Protein AF-A0A976JHG6-F1 (afdb_monomer_lite)

Radius of gyration: 16.7 Å; chains: 1; bounding box: 40×34×44 Å

Structure (mmCIF, N/CA/C/O backbone):
data_AF-A0A976JHG6-F1
#
_entry.id   AF-A0A976JHG6-F1
#
loop_
_atom_site.group_PDB
_atom_site.id
_atom_site.type_symbol
_atom_site.label_atom_id
_atom_site.label_alt_id
_atom_site.label_comp_id
_atom_site.label_asym_id
_atom_site.label_entity_id
_atom_site.label_seq_id
_atom_site.pdbx_PDB_ins_code
_atom_site.Cartn_x
_atom_site.Cartn_y
_atom_site.Cartn_z
_atom_site.occ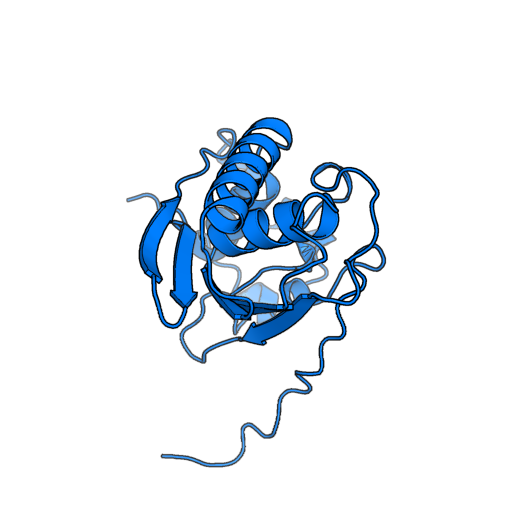upancy
_atom_site.B_iso_or_equiv
_atom_site.auth_seq_id
_atom_site.auth_comp_id
_atom_site.auth_asym_id
_atom_site.auth_atom_id
_atom_site.pdbx_PDB_model_num
ATOM 1 N N . MET A 1 1 ? 1.848 15.996 -18.587 1.00 31.56 1 MET A N 1
ATOM 2 C CA . MET A 1 1 ? 1.030 15.808 -17.367 1.00 31.56 1 MET A CA 1
ATOM 3 C C . MET A 1 1 ? 1.577 14.622 -16.585 1.00 31.56 1 MET A C 1
ATOM 5 O O . MET A 1 1 ? 1.750 13.561 -17.170 1.00 31.56 1 MET A O 1
ATOM 9 N N . SER A 1 2 ? 1.946 14.815 -15.315 1.00 34.66 2 SER A N 1
ATOM 10 C CA . SER A 1 2 ? 2.485 13.740 -14.473 1.00 34.66 2 SER A CA 1
ATOM 11 C C . SER A 1 2 ? 1.346 12.857 -13.963 1.00 34.66 2 SER A C 1
ATOM 13 O O . SER A 1 2 ? 0.493 13.331 -13.212 1.00 34.66 2 SER A O 1
ATOM 15 N N . ALA A 1 3 ? 1.312 11.592 -14.382 1.00 42.31 3 ALA A N 1
ATOM 16 C CA . ALA A 1 3 ? 0.437 10.589 -13.789 1.00 42.31 3 ALA A CA 1
ATOM 17 C C . ALA A 1 3 ? 1.032 10.182 -12.433 1.00 42.31 3 ALA A C 1
ATOM 19 O O . ALA A 1 3 ? 1.855 9.278 -12.348 1.00 42.31 3 ALA A O 1
ATOM 20 N N . PHE A 1 4 ? 0.678 10.914 -11.377 1.00 56.28 4 PHE A N 1
ATOM 21 C CA . PHE A 1 4 ? 0.901 10.468 -10.005 1.00 56.28 4 PHE A CA 1
ATOM 22 C C . PHE A 1 4 ? -0.323 9.670 -9.562 1.00 56.28 4 PHE A C 1
ATOM 24 O O . PHE A 1 4 ? -1.442 10.189 -9.613 1.00 56.28 4 PHE A O 1
ATOM 31 N N . VAL A 1 5 ? -0.118 8.436 -9.100 1.00 63.75 5 VAL A N 1
ATOM 32 C CA . VAL A 1 5 ? -1.184 7.641 -8.482 1.00 63.75 5 VAL A CA 1
ATOM 33 C C . VAL A 1 5 ? -1.533 8.286 -7.140 1.00 63.75 5 VAL A C 1
ATOM 35 O O . VAL A 1 5 ? -0.838 8.100 -6.142 1.00 63.75 5 VAL A O 1
ATOM 38 N N . LYS A 1 6 ? -2.590 9.105 -7.123 1.00 76.38 6 LYS A N 1
ATOM 39 C CA . LYS A 1 6 ? -3.145 9.667 -5.885 1.00 76.38 6 LYS A CA 1
ATOM 40 C C . LYS A 1 6 ? -3.693 8.533 -5.019 1.00 76.38 6 LYS A C 1
ATOM 42 O O . LYS A 1 6 ? -4.196 7.540 -5.536 1.00 76.38 6 LYS A O 1
ATOM 47 N N . GLY A 1 7 ? -3.595 8.684 -3.703 1.00 83.12 7 GLY A N 1
ATOM 48 C CA . GLY A 1 7 ? -4.184 7.753 -2.752 1.00 83.12 7 GLY A CA 1
ATOM 49 C C . GLY A 1 7 ? -5.562 8.213 -2.293 1.00 83.12 7 GLY A C 1
ATOM 50 O O . GLY A 1 7 ? -5.797 9.409 -2.114 1.00 83.12 7 GLY A O 1
ATOM 51 N N . THR A 1 8 ? -6.461 7.272 -2.032 1.00 90.31 8 THR A N 1
ATOM 52 C CA 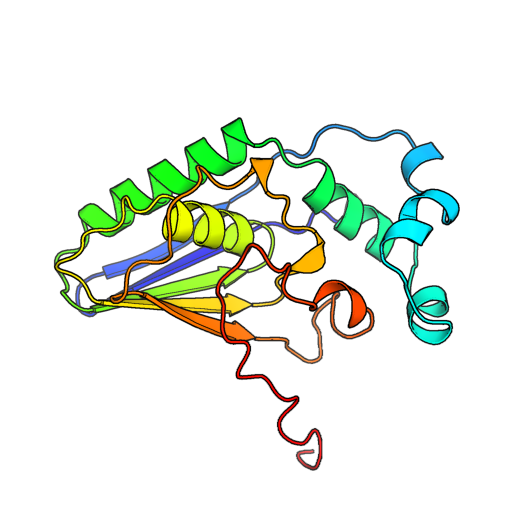. THR A 1 8 ? -7.700 7.554 -1.292 1.00 90.31 8 THR A CA 1
ATOM 53 C C . THR A 1 8 ? -7.867 6.563 -0.152 1.00 90.31 8 THR A C 1
ATOM 55 O O . THR A 1 8 ? -7.363 5.442 -0.228 1.00 90.31 8 THR A O 1
ATOM 58 N N . ILE A 1 9 ? -8.521 7.005 0.923 1.00 92.56 9 ILE A N 1
ATOM 59 C CA . ILE A 1 9 ? -8.922 6.168 2.055 1.00 92.56 9 ILE A CA 1
ATOM 60 C C . ILE A 1 9 ? -10.323 6.597 2.479 1.00 92.56 9 ILE A C 1
ATOM 62 O O . ILE A 1 9 ? -10.568 7.776 2.734 1.00 92.56 9 ILE A O 1
ATO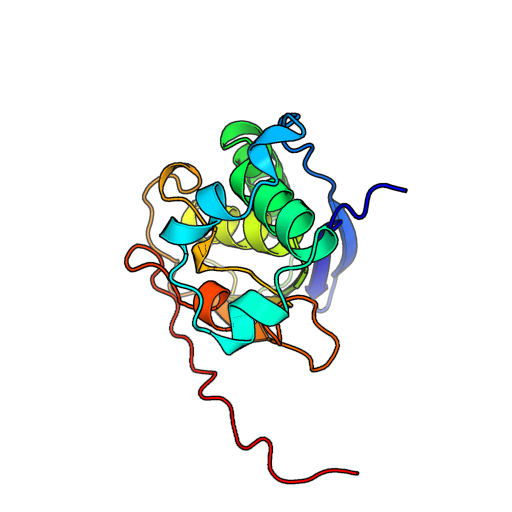M 66 N N . GLU A 1 10 ? -11.232 5.644 2.568 1.00 93.75 10 GLU A N 1
ATOM 67 C CA . GLU A 1 10 ? -12.625 5.828 2.944 1.00 93.75 10 GLU A CA 1
ATOM 68 C C . GLU A 1 10 ? -12.917 5.011 4.201 1.00 93.75 10 GLU A C 1
ATOM 70 O O . GLU A 1 10 ? -12.634 3.817 4.240 1.00 93.75 10 GLU A O 1
ATOM 75 N N . PHE A 1 11 ? -13.453 5.661 5.231 1.00 91.19 11 PHE A N 1
ATOM 76 C CA . PHE A 1 11 ? -13.928 5.025 6.454 1.00 91.19 11 PHE A CA 1
ATOM 77 C C . PHE A 1 11 ? -15.435 4.838 6.376 1.00 91.19 11 PHE A C 1
ATOM 79 O O . PHE A 1 11 ? -16.158 5.791 6.080 1.00 91.19 11 PHE A O 1
ATOM 86 N N . ILE A 1 12 ? -15.893 3.634 6.699 1.00 90.06 12 ILE A N 1
ATOM 87 C CA . ILE A 1 12 ? -17.299 3.248 6.689 1.00 90.06 12 ILE A CA 1
ATOM 88 C C . ILE A 1 12 ? -17.602 2.526 8.011 1.00 90.06 12 ILE A C 1
ATOM 90 O O . ILE A 1 12 ? -16.984 1.520 8.362 1.00 90.06 12 ILE A O 1
ATOM 94 N N . SER A 1 13 ? -18.552 3.053 8.772 1.00 85.12 13 SER A N 1
ATOM 95 C CA . SER A 1 13 ? -19.148 2.428 9.953 1.00 85.12 13 SER A CA 1
ATOM 96 C C . SER A 1 13 ? -20.615 2.838 10.075 1.00 85.12 13 SER A C 1
ATOM 98 O O . SER A 1 13 ? -21.093 3.709 9.351 1.00 85.12 13 SER A O 1
ATOM 100 N N . SER A 1 14 ? -21.345 2.227 11.011 1.00 80.06 14 SER A N 1
ATOM 101 C CA . SER A 1 14 ? -22.762 2.541 11.249 1.00 80.06 14 SER A CA 1
ATOM 102 C C . SER A 1 14 ? -23.018 4.010 11.609 1.00 80.06 14 SER A C 1
ATOM 104 O O . SER A 1 14 ? -24.109 4.516 11.387 1.00 80.06 14 SER A O 1
ATOM 106 N N . ASP A 1 15 ? -22.025 4.673 12.201 1.00 82.50 15 ASP A N 1
ATOM 107 C CA . ASP A 1 15 ? -22.082 6.036 12.734 1.00 82.50 15 ASP A CA 1
ATOM 108 C C . ASP A 1 15 ? -21.161 7.024 11.998 1.00 82.50 15 ASP A C 1
ATOM 110 O O . ASP A 1 15 ? -21.139 8.210 12.328 1.00 82.50 15 ASP A O 1
ATOM 114 N N . HIS A 1 16 ? -20.371 6.560 11.027 1.00 81.19 16 HIS A N 1
ATOM 115 C CA . HIS A 1 16 ? -19.362 7.380 10.372 1.00 81.19 16 HIS A CA 1
ATOM 116 C C . HIS A 1 16 ? -19.141 6.953 8.923 1.00 81.19 16 HIS A C 1
ATOM 118 O O . HIS A 1 16 ? -18.780 5.815 8.641 1.00 81.19 16 HIS A O 1
ATOM 124 N N . HIS A 1 17 ? -19.264 7.903 8.001 1.00 91.12 17 HIS A N 1
ATOM 125 C CA . HIS A 1 17 ? -18.840 7.730 6.616 1.00 91.12 17 HIS A CA 1
ATOM 126 C C . HIS A 1 17 ? -18.008 8.940 6.213 1.00 91.12 17 HIS A C 1
ATOM 128 O O . HIS A 1 17 ? -18.478 10.076 6.265 1.00 91.12 17 HIS A O 1
ATOM 134 N N . SER A 1 18 ? -16.743 8.719 5.871 1.00 88.31 18 SER A N 1
ATOM 135 C CA . SER A 1 18 ? -15.856 9.795 5.439 1.00 88.31 18 SER A CA 1
ATOM 136 C C . SER A 1 18 ? -14.854 9.313 4.404 1.00 88.31 18 SER A C 1
ATOM 138 O O . SER A 1 18 ? -14.356 8.192 4.465 1.00 88.31 18 SER A O 1
ATOM 140 N N . LYS A 1 19 ? -14.530 10.188 3.452 1.00 90.25 19 LYS A N 1
ATOM 141 C CA . LYS A 1 19 ? -13.550 9.921 2.402 1.00 90.25 19 LYS A CA 1
ATOM 142 C C . LYS A 1 19 ? -12.442 10.958 2.452 1.00 90.25 19 LYS A C 1
ATOM 144 O O . LYS A 1 19 ? -12.695 12.159 2.505 1.00 90.25 19 LYS A O 1
ATOM 149 N N . TYR A 1 20 ? -11.208 10.480 2.410 1.00 86.44 20 TYR A N 1
ATOM 150 C CA . TYR A 1 20 ? -10.005 11.289 2.485 1.00 86.44 20 TYR A CA 1
ATOM 151 C C . TYR A 1 20 ? -9.117 11.012 1.277 1.00 86.44 20 TYR A C 1
ATOM 153 O O . TYR A 1 20 ? -8.834 9.862 0.937 1.00 86.44 20 TYR A O 1
ATOM 161 N N . SER A 1 21 ? -8.637 12.083 0.657 1.00 85.56 21 SER A N 1
ATOM 162 C CA . SER A 1 21 ? -7.622 12.013 -0.390 1.00 85.56 21 SER A CA 1
ATOM 163 C C . SER A 1 21 ? -6.251 12.223 0.233 1.00 85.56 21 SER A C 1
ATOM 165 O O . SER A 1 21 ? -6.040 13.198 0.954 1.00 85.56 21 SER A O 1
ATOM 167 N N . TYR A 1 22 ? -5.320 11.325 -0.067 1.00 79.00 22 TYR A N 1
ATOM 168 C CA . TYR A 1 22 ? -3.934 11.418 0.366 1.00 79.00 22 TYR A CA 1
ATOM 169 C C . TYR A 1 22 ? -3.039 11.596 -0.847 1.00 79.00 22 TYR A C 1
ATOM 171 O O . TYR A 1 22 ? -3.201 10.950 -1.885 1.00 79.00 22 TYR A O 1
ATOM 179 N N . LYS A 1 23 ? -2.069 12.488 -0.699 1.00 76.88 23 LYS A N 1
ATOM 180 C CA . LYS A 1 23 ? -1.013 12.685 -1.674 1.00 76.88 23 LYS A CA 1
ATOM 181 C C . LYS A 1 23 ? 0.297 12.684 -0.910 1.00 76.88 23 LYS A C 1
ATOM 183 O O . LYS A 1 23 ? 0.645 13.688 -0.298 1.00 76.88 23 LYS A O 1
ATOM 188 N N . LEU A 1 24 ? 0.978 11.547 -0.932 1.00 80.06 24 LEU A N 1
ATOM 189 C CA . LEU A 1 24 ? 2.374 11.494 -0.531 1.00 80.06 24 LEU A CA 1
ATOM 190 C C . LEU A 1 24 ? 3.185 12.117 -1.658 1.00 80.06 24 LEU A C 1
ATOM 192 O O . LEU A 1 24 ? 2.869 11.908 -2.836 1.00 80.06 24 LEU A O 1
ATOM 196 N N . THR A 1 25 ? 4.201 12.891 -1.302 1.00 78.38 25 THR A N 1
ATOM 197 C CA . THR A 1 25 ? 5.108 13.488 -2.284 1.00 78.38 25 THR A CA 1
ATOM 198 C C . THR A 1 25 ? 6.307 12.559 -2.416 1.00 78.38 25 THR A C 1
ATOM 200 O O . THR A 1 25 ? 7.123 12.513 -1.497 1.00 78.38 25 THR A O 1
ATOM 203 N N . PRO A 1 26 ? 6.418 11.769 -3.501 1.00 79.44 26 PRO A N 1
ATOM 204 C CA . PRO A 1 26 ? 7.600 10.943 -3.704 1.00 79.44 26 PRO A CA 1
ATOM 205 C C . PRO A 1 26 ? 8.813 11.854 -3.897 1.00 79.44 26 PRO A C 1
ATOM 207 O O . PRO A 1 26 ? 8.666 12.945 -4.457 1.00 79.44 26 PRO A O 1
ATOM 210 N N . ARG A 1 27 ? 10.007 11.398 -3.503 1.00 80.62 27 ARG A N 1
ATOM 211 C CA . ARG A 1 27 ? 11.244 12.090 -3.884 1.00 80.62 27 ARG A CA 1
ATOM 212 C C . ARG A 1 27 ? 11.304 12.238 -5.401 1.00 80.62 27 ARG A C 1
ATOM 214 O O . ARG A 1 27 ? 10.933 11.316 -6.143 1.00 80.62 27 ARG A O 1
ATOM 221 N N . GLU A 1 28 ? 11.779 13.400 -5.841 1.00 79.81 28 GLU A N 1
ATOM 222 C CA . GLU A 1 28 ? 12.073 13.624 -7.250 1.00 79.81 28 GLU A CA 1
ATOM 223 C C . GLU A 1 28 ? 13.042 12.552 -7.754 1.00 79.81 28 GLU A C 1
ATOM 225 O O . GLU A 1 28 ? 13.882 12.040 -7.013 1.00 79.81 28 GLU A O 1
ATOM 230 N N . HIS A 1 29 ? 12.850 12.162 -9.007 1.00 77.94 29 HIS A N 1
ATOM 231 C CA . HIS A 1 29 ? 13.686 11.191 -9.692 1.00 77.94 29 HIS A CA 1
ATOM 232 C C . HIS A 1 29 ? 14.178 11.811 -10.986 1.00 77.94 29 HIS A C 1
ATOM 234 O O . HIS A 1 29 ? 13.466 12.588 -11.632 1.00 77.94 29 HIS A O 1
ATOM 240 N N . GLU A 1 30 ? 15.386 11.444 -11.375 1.00 85.38 30 GLU A N 1
ATOM 241 C CA . GLU A 1 30 ? 15.956 11.889 -12.629 1.00 85.38 30 GLU A CA 1
ATOM 242 C C . GLU A 1 30 ? 15.339 11.107 -13.791 1.00 85.38 30 GLU A C 1
ATOM 244 O O . GLU A 1 30 ? 14.808 10.002 -13.647 1.00 85.38 30 GLU A O 1
ATOM 249 N N . MET A 1 31 ? 15.434 11.651 -15.004 1.00 80.75 31 MET A N 1
ATOM 250 C CA . MET A 1 31 ? 14.971 10.935 -16.195 1.00 80.75 31 MET A CA 1
ATOM 251 C C . MET A 1 31 ? 15.683 9.579 -16.353 1.00 80.75 31 MET A C 1
ATOM 253 O O . MET A 1 31 ? 15.055 8.606 -16.783 1.00 80.75 31 MET A O 1
ATOM 257 N N . ALA A 1 32 ? 16.956 9.499 -15.951 1.00 87.44 32 ALA A N 1
ATOM 258 C CA . ALA A 1 32 ? 17.748 8.274 -15.950 1.00 87.44 32 ALA A CA 1
ATOM 259 C C . ALA A 1 32 ? 17.131 7.162 -15.082 1.00 87.44 32 ALA A C 1
ATOM 261 O O . ALA A 1 32 ? 17.218 5.987 -15.445 1.00 87.44 32 ALA A O 1
ATOM 262 N N . ASP A 1 33 ? 16.411 7.505 -14.009 1.00 86.19 33 ASP A N 1
ATOM 263 C CA . ASP A 1 33 ? 15.743 6.525 -13.145 1.00 86.19 33 ASP A CA 1
ATOM 264 C C . ASP A 1 33 ? 14.636 5.770 -13.882 1.00 86.19 33 ASP A C 1
ATOM 266 O O . ASP A 1 33 ? 14.347 4.611 -13.578 1.00 86.19 33 ASP A O 1
ATOM 270 N N . THR A 1 34 ? 14.064 6.381 -14.922 1.00 86.88 34 THR A N 1
ATOM 271 C CA . THR A 1 34 ? 13.028 5.748 -15.739 1.00 86.88 34 THR A CA 1
ATOM 272 C C . THR A 1 34 ? 13.578 4.714 -16.721 1.00 86.88 34 THR A C 1
ATOM 274 O O . THR A 1 34 ? 12.783 4.046 -17.373 1.00 86.88 34 THR A O 1
ATOM 277 N N . LEU A 1 35 ? 14.892 4.513 -16.852 1.00 88.94 35 LEU A N 1
ATOM 278 C CA . LEU A 1 35 ? 15.453 3.524 -17.781 1.00 88.94 35 LEU A CA 1
ATOM 279 C C . LEU A 1 35 ? 15.079 2.082 -17.394 1.00 88.94 35 LEU A C 1
ATOM 281 O O . LEU A 1 35 ? 15.118 1.702 -16.228 1.00 88.94 35 LEU A O 1
ATOM 285 N N . MET A 1 36 ? 14.772 1.244 -18.395 1.00 87.19 36 MET A N 1
ATOM 286 C CA . MET A 1 36 ? 14.329 -0.154 -18.211 1.00 87.19 36 MET A CA 1
ATOM 287 C C . MET A 1 36 ? 15.265 -0.987 -17.320 1.00 87.19 36 MET A C 1
ATOM 289 O O . MET A 1 36 ? 14.813 -1.873 -16.596 1.00 87.19 36 MET A O 1
ATOM 293 N N . VAL A 1 37 ? 16.570 -0.697 -17.352 1.00 88.88 37 VAL A N 1
ATOM 294 C CA . VAL A 1 37 ? 17.583 -1.401 -16.556 1.00 88.88 37 VAL A CA 1
ATOM 295 C C . VAL A 1 37 ? 17.314 -1.319 -15.047 1.00 88.88 37 VAL A C 1
ATOM 297 O O . VAL A 1 37 ? 17.529 -2.308 -14.346 1.00 88.88 37 VAL A O 1
ATOM 300 N N . ASN A 1 38 ? 16.737 -0.215 -14.564 1.00 90.75 38 ASN A N 1
ATOM 301 C CA . ASN A 1 38 ? 16.466 0.019 -13.140 1.00 90.75 38 ASN A CA 1
ATOM 302 C C . ASN A 1 38 ? 15.297 -0.818 -12.597 1.00 90.75 38 ASN A C 1
ATOM 304 O O . ASN A 1 38 ? 15.119 -0.956 -11.384 1.00 90.75 38 ASN A O 1
ATOM 308 N N . PHE A 1 39 ? 14.518 -1.429 -13.494 1.00 93.00 39 PHE A N 1
ATOM 309 C CA . PHE A 1 39 ? 13.353 -2.245 -13.164 1.00 93.00 39 PHE A CA 1
ATOM 310 C C . PHE A 1 39 ? 13.650 -3.750 -13.187 1.00 93.00 39 PHE A C 1
ATOM 312 O O . PHE A 1 39 ? 12.787 -4.551 -12.827 1.00 93.00 39 PHE A O 1
ATOM 319 N N . LYS A 1 40 ? 14.877 -4.163 -13.546 1.00 90.38 40 LYS A N 1
ATOM 320 C CA . LYS A 1 40 ? 15.279 -5.583 -13.595 1.00 90.38 40 LYS A CA 1
ATOM 321 C C . LYS A 1 40 ? 15.037 -6.317 -12.270 1.00 90.38 40 LYS A C 1
ATOM 323 O O . LYS A 1 40 ? 14.627 -7.473 -12.284 1.00 90.38 40 LYS A O 1
ATOM 328 N N . LYS A 1 41 ? 15.221 -5.628 -11.138 1.00 90.44 41 LYS A N 1
ATOM 329 C CA . LYS A 1 41 ? 15.040 -6.168 -9.777 1.00 90.44 41 LYS A CA 1
ATOM 330 C C . LYS A 1 41 ? 13.628 -6.684 -9.473 1.00 90.44 41 LYS A C 1
ATOM 332 O O . LYS A 1 41 ? 13.463 -7.474 -8.551 1.00 90.44 41 LYS A O 1
ATOM 337 N N . TYR A 1 42 ? 12.613 -6.259 -10.229 1.00 91.25 42 TYR A N 1
ATOM 338 C CA . TYR A 1 42 ? 11.234 -6.710 -10.021 1.00 91.25 42 TYR A CA 1
ATOM 339 C C . TYR A 1 42 ? 10.932 -8.058 -10.678 1.00 91.25 42 TYR A C 1
ATOM 341 O O . TYR A 1 42 ? 9.906 -8.656 -10.359 1.00 91.25 42 TYR A O 1
ATOM 349 N N . GLY A 1 43 ? 11.835 -8.571 -11.524 1.00 91.12 43 GLY A N 1
ATOM 350 C CA . GLY A 1 43 ? 11.711 -9.907 -12.106 1.00 91.12 43 GLY A CA 1
ATOM 351 C C . GLY A 1 43 ? 10.599 -10.043 -13.146 1.00 91.12 43 GLY A C 1
ATOM 352 O O . GLY A 1 43 ? 10.106 -11.146 -13.331 1.00 91.12 43 GLY A O 1
ATOM 353 N N . PHE A 1 44 ? 10.220 -8.946 -13.814 1.00 93.62 44 PHE A N 1
ATOM 354 C CA . PHE A 1 44 ? 9.173 -8.949 -14.838 1.00 93.62 44 PHE A CA 1
ATOM 355 C C . PHE A 1 44 ? 9.421 -10.007 -15.919 1.00 93.62 44 PHE A C 1
ATOM 357 O O . PHE A 1 44 ? 10.524 -10.090 -16.487 1.00 93.62 44 PHE A O 1
ATOM 364 N N . ASN A 1 45 ? 8.384 -10.781 -16.232 1.00 92.75 45 ASN A N 1
ATOM 365 C CA . ASN A 1 45 ? 8.407 -11.744 -17.326 1.00 92.75 45 ASN A CA 1
ATOM 366 C C . ASN A 1 45 ? 8.415 -11.022 -18.702 1.00 92.75 45 ASN A C 1
ATOM 368 O O . ASN A 1 45 ? 8.292 -9.792 -18.764 1.00 92.75 45 ASN A O 1
ATOM 372 N N . PRO A 1 46 ? 8.630 -11.734 -19.824 1.00 93.06 46 PRO A N 1
ATOM 373 C CA . PRO A 1 46 ? 8.675 -11.110 -21.147 1.00 93.06 46 PRO A CA 1
ATOM 374 C C . PRO A 1 46 ? 7.418 -10.316 -21.528 1.00 93.06 46 PRO A C 1
ATOM 376 O O . PRO A 1 46 ? 7.551 -9.291 -22.192 1.00 93.06 46 PRO A O 1
ATOM 379 N N . ASP A 1 47 ? 6.229 -10.737 -21.100 1.00 92.81 47 ASP A N 1
ATOM 380 C CA . ASP A 1 47 ? 4.974 -10.055 -21.424 1.00 92.81 47 ASP A CA 1
ATOM 381 C C . ASP A 1 47 ? 4.761 -8.809 -20.561 1.00 92.81 47 ASP A C 1
ATOM 383 O O . ASP A 1 47 ? 4.462 -7.741 -21.091 1.00 92.81 47 ASP A O 1
ATOM 387 N N . GLU A 1 48 ? 5.065 -8.880 -19.266 1.00 93.12 48 GLU A N 1
ATOM 388 C CA . GLU A 1 48 ? 5.088 -7.712 -18.374 1.00 93.12 48 GLU A CA 1
ATOM 389 C C . GLU A 1 48 ? 6.109 -6.659 -18.835 1.00 93.12 48 GLU A C 1
ATOM 391 O O . GLU A 1 48 ? 5.895 -5.453 -18.728 1.00 93.12 48 GLU A O 1
ATOM 396 N N . LYS A 1 49 ? 7.245 -7.086 -19.402 1.00 92.56 49 LYS A N 1
ATOM 397 C CA . LYS A 1 49 ? 8.231 -6.153 -19.972 1.00 92.56 49 LYS A CA 1
ATOM 398 C C . LYS A 1 49 ? 7.675 -5.376 -21.164 1.00 92.56 49 LYS A C 1
ATOM 400 O O . LYS A 1 49 ? 8.038 -4.211 -21.319 1.00 92.56 49 LYS A O 1
ATOM 405 N N . LYS A 1 50 ? 6.800 -5.980 -21.978 1.00 90.81 50 LYS A N 1
ATOM 406 C CA . LYS A 1 50 ? 6.134 -5.293 -23.103 1.00 90.81 50 LYS A CA 1
ATOM 407 C C . LYS A 1 50 ? 5.158 -4.223 -22.606 1.00 90.81 50 LYS A C 1
ATOM 409 O O . LYS A 1 50 ? 4.975 -3.213 -23.279 1.00 90.81 50 LYS A O 1
ATOM 414 N N . THR A 1 51 ? 4.574 -4.411 -21.422 1.00 89.06 51 THR A N 1
ATOM 415 C CA . THR A 1 51 ? 3.620 -3.473 -20.803 1.00 89.06 51 THR A CA 1
ATOM 416 C C . THR A 1 51 ? 4.295 -2.417 -19.915 1.00 89.06 51 THR A C 1
ATOM 418 O O . THR A 1 51 ? 3.642 -1.478 -19.448 1.00 89.06 51 THR A O 1
ATOM 421 N N . LEU A 1 52 ? 5.621 -2.498 -19.726 1.00 89.94 52 LEU A N 1
ATOM 422 C CA . LEU A 1 52 ? 6.419 -1.580 -18.906 1.00 89.94 52 LEU A CA 1
ATOM 423 C C . LEU A 1 52 ? 6.699 -0.232 -19.607 1.00 89.94 52 LEU A C 1
ATOM 425 O O . LEU A 1 52 ? 7.838 0.214 -19.775 1.00 89.94 52 LEU A O 1
ATOM 429 N N . CYS A 1 53 ? 5.632 0.453 -20.013 1.00 89.38 53 CYS A N 1
ATOM 430 C CA . CYS A 1 53 ? 5.699 1.760 -20.654 1.00 89.38 53 CYS A CA 1
ATOM 431 C C . CYS A 1 53 ? 6.219 2.848 -19.690 1.00 89.38 53 CYS A C 1
ATOM 433 O O . CYS A 1 53 ? 6.463 2.620 -18.502 1.00 89.38 53 CYS A O 1
ATOM 435 N N . GLN A 1 54 ? 6.436 4.066 -20.197 1.00 87.25 54 GLN A N 1
ATOM 436 C CA . GLN A 1 54 ? 6.918 5.177 -19.364 1.00 87.25 54 GLN A CA 1
ATOM 437 C C . GLN A 1 54 ? 5.981 5.465 -18.176 1.00 87.25 54 GLN A C 1
ATOM 439 O O . GLN A 1 54 ? 6.461 5.752 -17.082 1.00 87.25 54 GLN A O 1
ATOM 444 N N . THR A 1 55 ? 4.665 5.353 -18.370 1.00 88.00 55 THR A N 1
ATOM 445 C CA . THR A 1 55 ? 3.666 5.564 -17.313 1.00 88.00 55 THR A CA 1
ATOM 446 C C . THR A 1 55 ? 3.786 4.517 -16.208 1.00 88.00 55 THR A C 1
ATOM 448 O O . THR A 1 55 ? 3.910 4.887 -15.045 1.00 88.00 55 THR A O 1
ATOM 451 N N . SER A 1 56 ? 3.857 3.227 -16.551 1.00 90.12 56 SER A N 1
ATOM 452 C CA . SER A 1 56 ? 4.050 2.140 -15.580 1.00 90.12 56 SER A CA 1
ATOM 453 C C . SER A 1 56 ? 5.329 2.327 -14.762 1.00 90.12 56 SER A C 1
ATOM 455 O O . SER A 1 56 ? 5.321 2.199 -13.539 1.00 90.12 56 SER A O 1
ATOM 457 N N . ARG A 1 57 ? 6.427 2.713 -15.424 1.00 91.75 57 ARG A N 1
ATOM 458 C CA . ARG A 1 57 ? 7.715 2.999 -14.772 1.00 91.75 57 ARG A CA 1
ATOM 459 C C . ARG A 1 57 ? 7.626 4.177 -13.804 1.00 91.75 57 ARG A C 1
ATOM 461 O O . ARG A 1 57 ? 8.111 4.067 -12.681 1.00 91.75 57 ARG A O 1
ATOM 468 N N . LYS A 1 58 ? 6.961 5.268 -14.196 1.00 89.56 58 LYS A N 1
ATOM 469 C CA . LYS A 1 58 ? 6.701 6.420 -13.314 1.00 89.56 58 LYS A CA 1
ATOM 470 C C . LYS A 1 58 ? 5.833 6.045 -12.116 1.00 89.56 58 LYS A C 1
ATOM 472 O O . LYS A 1 58 ? 6.140 6.463 -11.004 1.00 89.56 58 LYS A O 1
ATOM 477 N N . ASN A 1 59 ? 4.805 5.221 -12.319 1.00 89.94 59 ASN A N 1
ATOM 478 C CA . ASN A 1 59 ? 3.973 4.726 -11.226 1.00 89.94 59 ASN A CA 1
ATOM 479 C C . ASN A 1 59 ? 4.815 3.919 -10.236 1.00 89.94 59 ASN A C 1
ATOM 481 O O . ASN A 1 59 ? 4.815 4.242 -9.053 1.00 89.94 59 ASN A O 1
ATOM 485 N N . ILE A 1 60 ? 5.602 2.946 -10.705 1.00 93.19 60 ILE A N 1
ATOM 486 C CA . ILE A 1 60 ? 6.507 2.162 -9.849 1.00 93.19 60 ILE A CA 1
ATOM 487 C C . ILE A 1 60 ? 7.445 3.081 -9.054 1.00 93.19 60 ILE A C 1
ATOM 489 O O . ILE A 1 60 ? 7.528 2.948 -7.832 1.00 93.19 60 ILE A O 1
ATOM 493 N N . LEU A 1 61 ? 8.086 4.047 -9.721 1.00 91.88 61 LEU A N 1
ATOM 494 C CA . LEU A 1 61 ? 8.973 5.015 -9.067 1.00 91.88 61 LEU A CA 1
ATOM 495 C C . LEU A 1 61 ? 8.246 5.845 -8.002 1.00 91.88 61 LEU A C 1
ATOM 497 O O . LEU A 1 61 ? 8.792 6.082 -6.927 1.00 91.88 61 LEU A O 1
ATOM 501 N N . SER A 1 62 ? 6.990 6.227 -8.250 1.00 89.25 62 SER A N 1
ATOM 502 C CA . SER A 1 62 ? 6.184 6.993 -7.292 1.00 89.25 62 SER A CA 1
ATOM 503 C C . SER A 1 62 ? 5.900 6.244 -5.986 1.00 89.25 62 SER A C 1
ATOM 505 O O . SER A 1 62 ? 5.709 6.891 -4.961 1.00 89.25 62 SER A O 1
ATOM 507 N N . PHE A 1 63 ? 5.903 4.906 -6.000 1.00 91.06 63 PHE A N 1
ATOM 508 C CA . PHE A 1 63 ? 5.787 4.083 -4.791 1.00 91.06 63 PHE A CA 1
ATOM 509 C C . PHE A 1 63 ? 7.150 3.792 -4.157 1.00 91.06 63 PHE A C 1
ATOM 511 O O . PHE A 1 63 ? 7.270 3.757 -2.934 1.00 91.06 63 PHE A O 1
ATOM 518 N N . THR A 1 64 ? 8.196 3.586 -4.959 1.00 91.06 64 THR A N 1
ATOM 519 C CA . THR A 1 64 ? 9.522 3.222 -4.431 1.00 91.06 64 THR A CA 1
ATOM 520 C C . THR A 1 64 ? 10.272 4.396 -3.823 1.00 91.06 64 THR A C 1
ATOM 522 O O . THR A 1 64 ? 11.143 4.179 -2.979 1.00 91.06 64 THR A O 1
ATOM 525 N N . ASN A 1 65 ? 9.931 5.615 -4.238 1.00 90.75 65 ASN A N 1
ATOM 526 C CA . ASN A 1 65 ? 10.543 6.857 -3.770 1.00 90.75 65 ASN A CA 1
ATOM 527 C C . ASN A 1 65 ? 9.705 7.546 -2.683 1.00 90.75 65 ASN A C 1
ATOM 529 O O . ASN A 1 65 ? 9.881 8.735 -2.434 1.00 90.75 65 ASN A O 1
ATOM 533 N N . LEU A 1 66 ? 8.766 6.824 -2.065 1.00 91.00 66 LEU A N 1
ATOM 534 C CA . LEU A 1 66 ? 8.052 7.317 -0.893 1.00 91.00 66 LEU A CA 1
ATOM 535 C C . LEU A 1 66 ? 8.989 7.416 0.311 1.00 91.00 66 LEU A C 1
ATOM 537 O O . LEU A 1 66 ? 9.785 6.512 0.568 1.00 91.00 66 LEU A O 1
ATOM 541 N N . GLU A 1 67 ? 8.817 8.490 1.077 1.00 90.94 67 GLU A N 1
ATOM 542 C CA . GLU A 1 67 ? 9.507 8.696 2.344 1.00 90.94 67 GLU A CA 1
ATOM 543 C C . GLU A 1 67 ? 8.849 7.902 3.466 1.00 90.94 67 GLU A C 1
ATOM 545 O O . GLU A 1 67 ? 7.647 8.035 3.712 1.00 90.94 67 GLU A O 1
ATOM 550 N N . ALA A 1 68 ? 9.650 7.117 4.188 1.00 91.31 68 ALA A N 1
ATOM 551 C CA . ALA A 1 68 ? 9.170 6.316 5.309 1.00 91.31 68 ALA A CA 1
ATOM 552 C C . ALA A 1 68 ? 8.522 7.183 6.405 1.00 91.31 68 ALA A C 1
ATOM 554 O O . ALA A 1 68 ? 7.478 6.811 6.941 1.00 91.31 68 ALA A O 1
ATOM 555 N N . ASP A 1 69 ? 9.097 8.353 6.699 1.00 90.88 69 ASP A N 1
ATOM 556 C CA . ASP A 1 69 ? 8.607 9.249 7.751 1.00 90.88 69 ASP A CA 1
ATOM 557 C C . ASP A 1 69 ? 7.289 9.944 7.383 1.00 90.88 69 ASP A C 1
ATOM 559 O O . ASP A 1 69 ? 6.397 10.048 8.231 1.00 90.88 69 ASP A O 1
ATOM 563 N N . ASP A 1 70 ? 7.116 10.371 6.126 1.00 90.88 70 ASP A N 1
ATOM 564 C CA . ASP A 1 70 ? 5.841 10.937 5.655 1.00 90.88 70 ASP A CA 1
ATOM 565 C C . ASP A 1 70 ? 4.756 9.855 5.662 1.00 90.88 70 ASP A C 1
ATOM 567 O O . ASP A 1 70 ? 3.687 10.024 6.254 1.00 90.88 70 ASP A O 1
ATOM 571 N N . LEU A 1 71 ? 5.072 8.677 5.118 1.00 92.75 71 LEU A N 1
ATOM 572 C CA . LEU A 1 71 ? 4.166 7.534 5.115 1.00 92.75 71 LEU A CA 1
ATOM 573 C C . LEU A 1 71 ? 3.738 7.140 6.540 1.00 92.75 71 LEU A C 1
ATOM 575 O O . LEU A 1 71 ? 2.548 6.931 6.796 1.00 92.75 71 LEU A O 1
ATOM 579 N N . TYR A 1 72 ? 4.678 7.105 7.489 1.00 93.19 72 TYR A N 1
ATOM 580 C CA . TYR A 1 72 ? 4.384 6.851 8.898 1.00 93.19 72 TYR A CA 1
ATOM 581 C C . TYR A 1 72 ? 3.530 7.961 9.519 1.00 93.19 72 TYR A C 1
ATOM 583 O O . TYR A 1 72 ? 2.579 7.678 10.249 1.00 93.19 72 TYR A O 1
ATOM 591 N N . THR A 1 73 ? 3.818 9.226 9.214 1.00 93.19 73 THR A N 1
ATOM 592 C CA . THR A 1 73 ? 3.042 10.375 9.702 1.00 93.19 73 THR A CA 1
ATOM 593 C C . THR A 1 73 ? 1.583 10.284 9.257 1.00 93.19 73 THR A C 1
ATOM 595 O O . THR A 1 73 ? 0.674 10.409 10.089 1.00 93.19 73 THR A O 1
ATOM 598 N N . GLN A 1 74 ? 1.343 9.980 7.978 1.00 94.00 74 GLN A N 1
ATOM 599 C CA . GLN A 1 74 ? -0.006 9.765 7.453 1.00 94.00 74 GLN A CA 1
ATOM 600 C C . GLN A 1 74 ? -0.678 8.541 8.085 1.00 94.00 74 GLN A C 1
ATOM 602 O O . GLN A 1 74 ? -1.855 8.606 8.454 1.00 94.00 74 GLN A O 1
ATOM 607 N N . ALA A 1 75 ? 0.063 7.450 8.291 1.00 94.94 75 ALA A N 1
ATOM 608 C CA . ALA A 1 75 ? -0.447 6.253 8.955 1.00 94.94 75 ALA A CA 1
ATOM 609 C C . ALA A 1 75 ? -0.888 6.543 10.397 1.00 94.94 75 ALA A C 1
ATOM 611 O O . ALA A 1 75 ? -1.970 6.133 10.814 1.00 94.94 75 ALA A O 1
ATOM 612 N N . MET A 1 76 ? -0.118 7.325 11.157 1.00 94.88 76 MET A N 1
ATOM 613 C CA . MET A 1 76 ? -0.510 7.732 12.511 1.00 94.88 76 MET A CA 1
ATOM 614 C C . MET A 1 76 ? -1.718 8.667 12.505 1.00 94.88 76 MET A C 1
ATOM 616 O O . MET A 1 76 ? -2.568 8.595 13.394 1.00 94.88 76 MET A O 1
ATOM 620 N N . ALA A 1 77 ? -1.845 9.537 11.502 1.00 94.06 77 ALA A N 1
ATOM 621 C CA . ALA A 1 77 ? -3.050 10.340 11.328 1.00 94.06 77 ALA A CA 1
ATOM 622 C C . ALA A 1 77 ? -4.285 9.457 11.057 1.00 94.06 77 ALA A C 1
ATOM 624 O O . ALA A 1 77 ? -5.344 9.702 11.637 1.00 94.06 77 ALA A O 1
ATOM 625 N N . LEU A 1 78 ? -4.149 8.400 10.249 1.00 94.31 78 LEU A N 1
ATOM 626 C CA . LEU A 1 78 ? -5.189 7.389 10.030 1.00 94.31 78 LEU A CA 1
ATOM 627 C C . LEU A 1 78 ? -5.564 6.677 11.336 1.00 94.31 78 LEU A C 1
ATOM 629 O O . LEU A 1 78 ? -6.743 6.639 11.683 1.00 94.31 78 LEU A O 1
ATOM 633 N N . VAL A 1 79 ? -4.584 6.197 12.107 1.00 94.38 79 VAL A N 1
ATOM 634 C CA . VAL A 1 79 ? -4.816 5.547 13.411 1.00 94.38 79 VAL A CA 1
ATOM 635 C C . VAL A 1 79 ? -5.582 6.468 14.366 1.00 94.38 79 VAL A C 1
ATOM 637 O O . VAL A 1 79 ? -6.537 6.039 15.017 1.00 94.38 79 VAL A O 1
ATOM 640 N N . ARG A 1 80 ? -5.214 7.754 14.442 1.00 95.12 80 ARG A N 1
ATOM 641 C CA . ARG A 1 80 ? -5.931 8.743 15.267 1.00 95.12 80 ARG A CA 1
ATOM 642 C C . ARG A 1 80 ? -7.381 8.932 14.820 1.00 95.12 80 ARG A C 1
ATOM 644 O O . ARG A 1 80 ? -8.246 9.087 15.678 1.00 95.12 80 ARG A O 1
ATOM 651 N N . ARG A 1 81 ? -7.666 8.896 13.515 1.00 92.88 81 ARG A N 1
ATOM 652 C CA . ARG A 1 81 ? -9.045 8.937 12.993 1.00 92.88 81 ARG A CA 1
ATOM 653 C C . ARG A 1 81 ? -9.812 7.672 13.373 1.00 92.88 81 ARG A C 1
ATOM 655 O O . ARG A 1 81 ? -10.875 7.772 13.973 1.00 92.88 81 ARG A O 1
ATOM 662 N N . ALA A 1 82 ? -9.222 6.499 13.151 1.00 91.69 82 ALA A N 1
ATOM 663 C CA . ALA A 1 82 ? -9.807 5.209 13.518 1.00 91.69 82 ALA A CA 1
ATOM 664 C C . ALA A 1 82 ? -10.127 5.099 15.023 1.00 91.69 82 ALA A C 1
ATOM 666 O O . ALA A 1 82 ? -11.105 4.458 15.412 1.00 91.69 82 ALA A O 1
ATOM 667 N N . LYS A 1 83 ? -9.330 5.743 15.887 1.00 92.19 83 LYS A N 1
ATOM 668 C CA . LYS A 1 83 ? -9.574 5.831 17.337 1.00 92.19 83 LYS A CA 1
ATOM 669 C C . LYS A 1 83 ? -10.877 6.562 17.678 1.00 92.19 83 LYS A C 1
ATOM 671 O O . LYS A 1 83 ? -11.574 6.105 18.578 1.00 92.19 83 LYS A O 1
ATOM 676 N N . ARG A 1 84 ? -11.233 7.614 16.934 1.00 92.19 84 ARG A N 1
ATOM 677 C CA . ARG A 1 84 ? -12.397 8.485 17.200 1.00 92.19 84 ARG A CA 1
ATOM 678 C C . ARG A 1 84 ? -13.748 7.918 16.751 1.00 92.19 84 ARG A C 1
ATOM 680 O O . ARG A 1 84 ? -14.771 8.447 17.157 1.00 92.19 84 ARG A O 1
ATOM 687 N N . ILE A 1 85 ? -13.760 6.884 15.912 1.00 91.56 85 ILE A N 1
ATOM 688 C CA . ILE A 1 85 ? -14.999 6.229 15.455 1.00 91.56 85 ILE A CA 1
ATOM 689 C C . ILE A 1 85 ? -15.594 5.423 16.617 1.00 91.56 85 ILE A C 1
ATOM 691 O O . ILE A 1 85 ? -14.859 4.646 17.218 1.00 91.56 85 ILE A O 1
ATOM 695 N N . ASN A 1 86 ? -16.879 5.546 16.950 1.00 91.31 86 ASN A N 1
ATOM 696 C CA . ASN A 1 86 ? -17.420 4.838 18.120 1.00 91.31 86 ASN A CA 1
ATOM 697 C C . ASN A 1 86 ? -17.813 3.388 17.808 1.00 91.31 86 ASN A C 1
ATOM 699 O O . ASN A 1 86 ? -17.803 2.543 18.705 1.00 91.31 86 ASN A O 1
ATOM 703 N N . SER A 1 87 ? -18.103 3.072 16.544 1.00 92.25 87 SER A N 1
ATOM 704 C CA . SER A 1 87 ? -18.429 1.708 16.124 1.00 92.25 87 SER A CA 1
ATOM 705 C C . SER A 1 87 ? -17.336 0.684 16.465 1.00 92.25 87 SER A C 1
ATOM 707 O O . SER A 1 87 ? -16.138 0.909 16.272 1.00 92.25 87 SER A O 1
ATOM 709 N N . LYS A 1 88 ? -17.779 -0.502 16.907 1.00 92.44 88 LYS A N 1
ATOM 710 C CA . LYS A 1 88 ? -16.927 -1.687 17.106 1.00 92.44 88 LYS A CA 1
ATOM 711 C C . LYS A 1 88 ? -16.432 -2.287 15.791 1.00 92.44 88 LYS A C 1
ATOM 713 O O . LYS A 1 88 ? -15.418 -2.976 15.802 1.00 92.44 88 LYS A O 1
ATOM 718 N N . LYS A 1 89 ? -17.146 -2.058 14.687 1.00 94.50 89 LYS A N 1
ATOM 719 C CA . LYS A 1 89 ? -16.785 -2.523 13.343 1.00 94.50 89 LYS A CA 1
ATOM 720 C C . LYS A 1 89 ? -16.456 -1.321 12.469 1.00 94.50 89 LYS A C 1
ATOM 722 O O . LYS A 1 89 ? -17.282 -0.415 12.341 1.00 94.50 89 LYS A O 1
ATOM 727 N N . VAL A 1 90 ? -15.264 -1.316 11.890 1.00 94.38 90 VAL A N 1
ATOM 728 C CA . VAL A 1 90 ? -14.795 -0.240 11.016 1.00 94.38 90 VAL A CA 1
ATOM 729 C C . VAL A 1 90 ? -14.315 -0.855 9.711 1.00 94.38 90 VAL A C 1
ATOM 731 O O . VAL A 1 90 ? -13.365 -1.637 9.699 1.00 94.38 90 VAL A O 1
ATOM 734 N N . GLU A 1 91 ? -14.969 -0.496 8.617 1.00 95.88 91 GLU A N 1
ATOM 735 C CA . GLU A 1 91 ? -14.538 -0.833 7.268 1.00 95.88 91 GLU A CA 1
ATOM 736 C C . GLU A 1 91 ? -13.713 0.330 6.706 1.00 95.88 91 GLU A C 1
ATOM 738 O O . GLU A 1 91 ? -14.042 1.504 6.889 1.00 95.88 91 GLU A O 1
ATOM 743 N N . ILE A 1 92 ? -12.588 0.003 6.077 1.00 95.88 92 ILE A N 1
ATOM 744 C CA . ILE A 1 92 ? -11.652 0.968 5.512 1.00 95.88 92 ILE A CA 1
ATOM 745 C C . ILE A 1 92 ? -11.324 0.533 4.091 1.00 95.88 92 ILE A C 1
ATOM 747 O O . ILE A 1 92 ? -10.666 -0.483 3.881 1.00 95.88 92 ILE A O 1
ATOM 751 N N . LYS A 1 93 ? -11.737 1.326 3.107 1.00 95.56 93 LYS A N 1
ATOM 752 C CA . LYS A 1 93 ? -11.391 1.101 1.700 1.00 95.56 93 LYS A CA 1
ATOM 753 C C . LYS A 1 93 ? -10.249 2.017 1.318 1.00 95.56 93 LYS A C 1
ATOM 755 O O . LYS A 1 93 ? -10.284 3.199 1.648 1.00 95.56 93 LYS A O 1
ATOM 760 N N . ALA A 1 94 ? -9.238 1.505 0.634 1.00 94.25 94 ALA A N 1
ATOM 761 C CA . ALA A 1 94 ? -8.117 2.325 0.206 1.00 94.25 94 ALA A CA 1
ATOM 762 C C . ALA A 1 94 ? -7.604 1.933 -1.173 1.00 94.25 94 ALA A C 1
ATOM 764 O O . ALA A 1 94 ? -7.709 0.784 -1.586 1.00 94.25 94 ALA A O 1
ATOM 765 N N . GLU A 1 95 ? -7.018 2.899 -1.870 1.00 90.62 95 GLU A N 1
ATOM 766 C CA . GLU A 1 95 ? -6.435 2.708 -3.196 1.00 90.62 95 GLU A CA 1
ATOM 767 C C . GLU A 1 95 ? -5.102 3.452 -3.315 1.00 90.62 95 GLU A C 1
ATOM 769 O O . GLU A 1 95 ? -4.882 4.488 -2.670 1.00 90.62 95 GLU A O 1
ATOM 774 N N . GLY A 1 96 ? -4.206 2.921 -4.150 1.00 87.81 96 GLY A N 1
ATOM 775 C CA . GLY A 1 96 ? -2.959 3.577 -4.523 1.00 87.81 96 GLY A CA 1
ATOM 776 C C . GLY A 1 96 ? -2.068 3.821 -3.307 1.00 87.81 96 GLY A C 1
ATOM 777 O O . GLY A 1 96 ? -1.855 2.933 -2.483 1.00 87.81 96 GLY A O 1
ATOM 778 N N . GLN A 1 97 ? -1.568 5.049 -3.151 1.00 90.06 97 GLN A N 1
ATOM 779 C CA . GLN A 1 97 ? -0.772 5.428 -1.974 1.00 90.06 97 GLN A CA 1
ATOM 780 C C . GLN A 1 97 ? -1.549 5.290 -0.651 1.00 90.06 97 GLN A C 1
ATOM 782 O O . GLN A 1 97 ? -0.948 5.033 0.391 1.00 90.06 97 GLN A O 1
ATOM 787 N N . GLY A 1 98 ? -2.882 5.407 -0.681 1.00 93.19 98 GLY A N 1
ATOM 788 C CA . GLY A 1 98 ? -3.733 5.218 0.495 1.00 93.19 98 GLY A CA 1
ATOM 789 C C . GLY A 1 98 ? -3.628 3.801 1.052 1.00 93.19 98 GLY A C 1
ATOM 790 O O . GLY A 1 98 ? -3.602 3.611 2.266 1.00 93.19 98 GLY A O 1
ATOM 791 N N . ALA A 1 99 ? -3.467 2.807 0.179 1.00 93.56 99 ALA A N 1
ATOM 792 C CA . ALA A 1 99 ? -3.275 1.431 0.606 1.00 93.56 99 ALA A CA 1
ATOM 793 C C . ALA A 1 99 ? -1.933 1.220 1.324 1.00 93.56 99 ALA A C 1
ATOM 795 O O . ALA A 1 99 ? -1.885 0.499 2.318 1.00 93.56 99 ALA A O 1
ATOM 796 N N . PHE A 1 100 ? -0.858 1.895 0.896 1.00 93.81 100 PHE A N 1
ATOM 797 C CA . PHE A 1 100 ? 0.420 1.866 1.620 1.00 93.81 100 PHE A CA 1
ATOM 798 C C . PHE A 1 100 ? 0.275 2.478 3.015 1.00 93.81 100 PHE A C 1
ATOM 800 O O . PHE A 1 100 ? 0.759 1.899 3.985 1.00 93.81 100 PHE A O 1
ATOM 807 N N . ILE A 1 101 ? -0.444 3.599 3.135 1.00 95.19 101 ILE A N 1
ATOM 808 C CA . ILE A 1 101 ? -0.740 4.232 4.430 1.00 95.19 101 ILE A CA 1
ATOM 809 C C . ILE A 1 101 ? -1.501 3.257 5.340 1.00 95.19 101 ILE A C 1
ATOM 811 O O . ILE A 1 101 ? -1.144 3.111 6.510 1.00 95.19 101 ILE A O 1
ATOM 815 N N . CYS A 1 102 ? -2.512 2.557 4.812 1.00 95.56 102 CYS A N 1
ATOM 816 C CA . CYS A 1 102 ? -3.248 1.534 5.556 1.00 95.56 102 CYS A CA 1
ATOM 817 C C . CYS A 1 102 ? -2.337 0.398 6.024 1.00 95.56 102 CYS A C 1
ATOM 819 O O . CYS A 1 102 ? -2.385 0.037 7.196 1.00 95.56 102 CYS A O 1
ATOM 821 N N . LEU A 1 103 ? -1.471 -0.130 5.155 1.00 94.69 103 LEU A N 1
ATOM 822 C CA . LEU A 1 103 ? -0.530 -1.187 5.530 1.00 94.69 103 LEU A CA 1
ATOM 823 C C . LEU A 1 103 ? 0.420 -0.724 6.639 1.00 94.69 103 LEU A C 1
ATOM 825 O O . LEU A 1 103 ? 0.560 -1.411 7.648 1.00 94.69 103 LEU A O 1
ATOM 829 N N . VAL A 1 104 ? 1.002 0.471 6.529 1.00 95.12 104 VAL A N 1
ATOM 830 C CA . VAL A 1 104 ? 1.847 1.015 7.603 1.00 95.12 104 VAL A CA 1
ATOM 831 C C . VAL A 1 104 ? 1.056 1.200 8.899 1.00 95.12 104 VAL A C 1
ATOM 833 O O . VAL A 1 104 ? 1.561 0.873 9.972 1.00 95.12 104 VAL A O 1
ATOM 836 N N . ALA A 1 105 ? -0.197 1.657 8.829 1.00 94.94 105 ALA A N 1
ATOM 837 C CA . ALA A 1 105 ? -1.056 1.799 10.002 1.00 94.94 105 ALA A CA 1
ATOM 838 C C . ALA A 1 105 ? -1.367 0.448 10.665 1.00 94.94 105 ALA A C 1
ATOM 840 O O . ALA A 1 105 ? -1.277 0.338 11.887 1.00 94.94 105 ALA A O 1
ATOM 841 N N . ILE A 1 106 ? -1.674 -0.588 9.885 1.00 93.94 106 ILE A N 1
ATOM 842 C CA . ILE A 1 106 ? -1.938 -1.943 10.386 1.00 93.94 106 ILE A CA 1
ATOM 843 C C . ILE A 1 106 ? -0.702 -2.498 11.100 1.00 93.94 106 ILE A C 1
ATOM 845 O O . ILE A 1 106 ? -0.769 -2.869 12.273 1.00 93.94 106 ILE A O 1
ATOM 849 N N . TYR A 1 107 ? 0.446 -2.483 10.423 1.00 92.81 107 TYR A N 1
ATOM 850 C CA . TYR A 1 107 ? 1.708 -3.019 10.942 1.00 92.81 107 TYR A CA 1
ATOM 851 C C . TYR A 1 107 ? 2.420 -2.072 11.925 1.00 92.81 107 TYR A C 1
ATOM 853 O O . TYR A 1 107 ? 3.514 -2.374 12.401 1.00 92.81 107 TYR A O 1
ATOM 861 N N . SER A 1 108 ? 1.806 -0.937 12.276 1.00 91.88 108 SER A N 1
ATOM 862 C CA . SER A 1 108 ? 2.215 -0.108 13.416 1.00 91.88 108 SER A CA 1
ATOM 863 C C . SER A 1 108 ? 1.741 -0.658 14.760 1.00 91.88 108 SER A C 1
ATOM 865 O O . SER A 1 108 ? 2.205 -0.196 15.804 1.00 91.88 108 SER A O 1
ATOM 867 N N . GLY A 1 109 ? 0.777 -1.588 14.759 1.00 89.44 109 GLY A N 1
ATOM 868 C CA . GLY A 1 109 ? 0.158 -2.135 15.967 1.00 89.44 109 GLY A CA 1
ATOM 869 C C . GLY A 1 109 ? -0.496 -1.090 16.881 1.00 89.44 109 GLY A C 1
ATOM 870 O O . GLY A 1 109 ? -0.664 -1.354 18.066 1.00 89.44 109 GLY A O 1
ATOM 871 N N . GLU A 1 110 ? -0.816 0.108 16.379 1.00 91.94 110 GLU A N 1
ATOM 872 C CA . GLU A 1 110 ? -1.443 1.179 17.172 1.00 91.94 110 GLU A CA 1
ATOM 873 C C . GLU A 1 110 ? -2.962 1.292 16.975 1.00 91.94 110 GLU A C 1
ATOM 875 O O . GLU A 1 110 ? -3.608 2.170 17.567 1.00 91.94 110 GLU A O 1
ATOM 880 N N . LEU A 1 111 ? -3.540 0.418 16.145 1.00 92.50 111 LEU A N 1
ATOM 881 C CA . LEU A 1 111 ? -4.984 0.312 15.982 1.00 92.50 111 LEU A CA 1
ATOM 882 C C . LEU A 1 111 ? -5.635 -0.192 17.288 1.00 92.50 111 LEU A C 1
ATOM 884 O O . LEU A 1 111 ? -5.130 -1.135 17.896 1.00 92.50 111 LEU A O 1
ATOM 888 N N . PRO A 1 112 ? -6.749 0.420 17.727 1.00 91.06 112 PRO A N 1
ATOM 889 C CA . PRO A 1 112 ? -7.510 -0.011 18.898 1.00 91.06 112 PRO A CA 1
ATOM 890 C C . PRO A 1 112 ? -7.865 -1.509 18.894 1.00 91.06 112 PRO A C 1
ATOM 892 O O . PRO A 1 112 ? -8.618 -1.950 18.028 1.00 91.06 112 PRO A O 1
ATOM 895 N N . PRO A 1 113 ? -7.409 -2.303 19.878 1.00 89.62 113 PRO A N 1
ATOM 896 C CA . PRO A 1 113 ? -7.671 -3.745 19.899 1.00 89.62 113 PRO A CA 1
ATOM 897 C C . PRO A 1 113 ? -9.138 -4.087 20.200 1.00 89.62 113 PRO A C 1
ATOM 899 O O . PRO A 1 113 ? -9.585 -5.195 19.931 1.00 89.62 113 PRO A O 1
ATOM 902 N N . ASN A 1 114 ? -9.908 -3.137 20.738 1.00 90.50 114 ASN A N 1
ATOM 903 C CA . ASN A 1 114 ? -11.329 -3.298 21.049 1.00 90.50 114 ASN A CA 1
ATOM 904 C C . ASN A 1 114 ? -12.257 -3.135 19.830 1.00 90.50 114 ASN A C 1
ATOM 906 O O . ASN A 1 114 ? -13.479 -3.140 19.997 1.00 90.50 114 ASN A O 1
ATOM 910 N N . LYS A 1 115 ? -11.699 -2.950 18.627 1.00 92.94 115 LYS A N 1
ATOM 911 C CA . LYS A 1 115 ? -12.447 -2.810 17.375 1.00 92.94 115 LYS A CA 1
ATOM 912 C C . LYS A 1 115 ? -12.007 -3.865 16.371 1.00 92.94 115 LYS A C 1
ATOM 914 O O . LYS A 1 115 ? -10.843 -4.259 16.331 1.00 92.94 115 LYS A O 1
ATOM 919 N N . GLN A 1 116 ? -12.958 -4.279 15.548 1.00 94.31 116 GLN A N 1
ATOM 920 C CA . GLN A 1 116 ? -12.740 -5.133 14.397 1.00 94.31 116 GLN A CA 1
ATOM 921 C C . GLN A 1 116 ? -12.600 -4.262 13.150 1.00 94.31 116 GLN A C 1
ATOM 923 O O . GLN A 1 116 ? -13.481 -3.449 12.850 1.00 94.31 116 GLN A O 1
ATOM 928 N N . TYR A 1 117 ? -11.495 -4.440 12.435 1.00 94.75 117 TYR A N 1
ATOM 929 C CA . TYR A 1 117 ? -11.181 -3.681 11.233 1.00 94.75 117 TYR A CA 1
ATOM 930 C C . TYR A 1 117 ? -11.248 -4.565 9.997 1.00 94.75 117 TYR A C 1
ATOM 932 O O . TYR A 1 117 ? -10.682 -5.658 9.979 1.00 94.75 117 TYR A O 1
ATOM 940 N N . PHE A 1 118 ? -11.888 -4.053 8.953 1.00 95.50 118 PHE A N 1
ATOM 941 C CA . PHE A 1 118 ? -11.944 -4.681 7.639 1.00 95.50 118 PHE A CA 1
ATOM 942 C C . PHE A 1 118 ? -11.330 -3.725 6.628 1.00 95.50 118 PHE A C 1
ATOM 944 O O . PHE A 1 118 ? -11.909 -2.685 6.329 1.00 95.50 118 PHE A O 1
ATOM 951 N N . PHE A 1 119 ? -10.137 -4.044 6.143 1.00 95.50 119 PHE A N 1
ATOM 952 C CA . PHE A 1 119 ? -9.460 -3.250 5.131 1.00 95.50 119 PHE A CA 1
ATOM 953 C C . PHE A 1 119 ? -9.689 -3.861 3.759 1.00 95.50 119 PHE A C 1
ATOM 955 O O . PHE A 1 119 ? -9.287 -4.993 3.536 1.00 95.50 119 PHE A O 1
ATOM 962 N N . THR A 1 120 ? -10.253 -3.099 2.830 1.00 95.19 120 THR A N 1
ATOM 963 C CA . THR A 1 120 ? -10.281 -3.454 1.409 1.00 95.19 120 THR A CA 1
ATOM 964 C C . THR A 1 120 ? -9.269 -2.582 0.685 1.00 95.19 120 THR A C 1
ATOM 966 O O . THR A 1 120 ? -9.464 -1.372 0.545 1.00 95.19 120 THR A O 1
ATOM 969 N N . LEU A 1 121 ? -8.158 -3.175 0.258 1.00 93.69 121 LEU A N 1
ATOM 970 C CA . LEU A 1 121 ? -7.065 -2.466 -0.389 1.00 93.69 121 LEU A CA 1
ATOM 971 C C . LEU A 1 121 ? -7.065 -2.779 -1.885 1.00 93.69 121 LEU A C 1
ATOM 973 O O . LEU A 1 121 ? -6.734 -3.883 -2.313 1.00 93.69 121 LEU A O 1
ATOM 977 N N . ASN A 1 122 ? -7.428 -1.781 -2.681 1.00 90.19 122 ASN A N 1
ATOM 978 C CA . ASN A 1 122 ? -7.484 -1.887 -4.128 1.00 90.19 122 ASN A CA 1
ATOM 979 C C . ASN A 1 122 ? -6.132 -1.520 -4.743 1.00 90.19 122 ASN A C 1
ATOM 981 O O . ASN A 1 122 ? -5.509 -0.525 -4.350 1.00 90.19 122 ASN A O 1
ATOM 985 N N . SER A 1 123 ? -5.722 -2.262 -5.772 1.00 85.38 123 SER A N 1
ATOM 986 C CA . SER A 1 123 ? -4.630 -1.859 -6.666 1.00 85.38 123 SER A CA 1
ATOM 987 C C . SER A 1 123 ? -3.300 -1.632 -5.931 1.00 85.38 123 SER A C 1
ATOM 989 O O . SER A 1 123 ? -2.611 -0.635 -6.171 1.00 85.38 123 SER A O 1
ATOM 991 N N . VAL A 1 124 ? -2.939 -2.531 -5.007 1.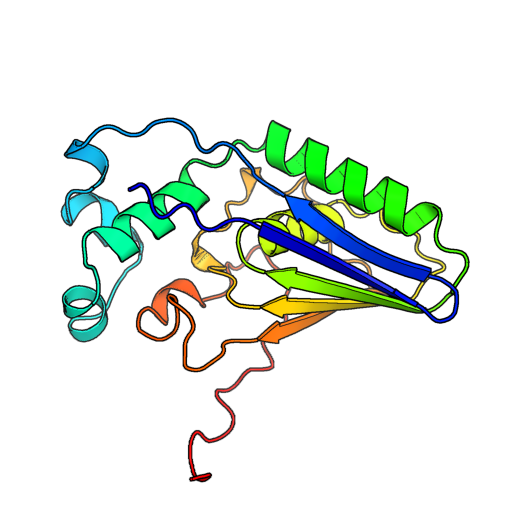00 90.44 124 VAL A N 1
ATOM 992 C CA . VAL A 1 124 ? -1.740 -2.374 -4.167 1.00 90.44 124 VAL A CA 1
ATOM 993 C C . VAL A 1 124 ? -0.535 -3.087 -4.782 1.00 90.44 124 VAL A C 1
ATOM 995 O O . VAL A 1 124 ? -0.552 -4.316 -4.898 1.00 90.44 124 VAL A O 1
ATOM 998 N N . PRO A 1 125 ? 0.552 -2.368 -5.122 1.00 92.50 125 PRO A N 1
ATOM 999 C CA . PRO A 1 125 ? 1.776 -2.993 -5.609 1.00 92.50 125 PRO A CA 1
ATOM 1000 C C . PRO A 1 125 ? 2.613 -3.512 -4.432 1.00 92.50 125 PR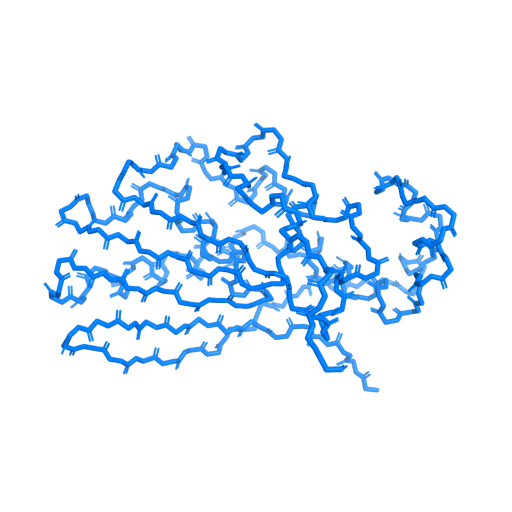O A C 1
ATOM 1002 O O . PRO A 1 125 ? 3.614 -2.899 -4.052 1.00 92.50 125 PRO A O 1
ATOM 1005 N N . LEU A 1 126 ? 2.191 -4.618 -3.814 1.00 92.38 126 LEU A N 1
ATOM 1006 C CA . LEU A 1 126 ? 2.781 -5.145 -2.576 1.00 92.38 126 LEU A CA 1
ATOM 1007 C C . LEU A 1 126 ? 4.290 -5.373 -2.665 1.00 92.38 126 LEU A C 1
ATOM 1009 O O . LEU A 1 126 ? 5.003 -5.058 -1.712 1.00 92.38 126 LEU A O 1
ATOM 1013 N N . LYS A 1 127 ? 4.808 -5.819 -3.815 1.00 92.69 127 LYS A N 1
ATOM 1014 C CA . LYS A 1 127 ? 6.254 -6.027 -4.012 1.00 92.69 127 LYS A CA 1
ATOM 1015 C C . LYS A 1 127 ? 7.079 -4.742 -3.884 1.00 92.69 127 LYS A C 1
ATOM 1017 O O . LYS A 1 127 ? 8.288 -4.807 -3.672 1.00 92.69 127 LYS A O 1
ATOM 1022 N N . LEU A 1 128 ? 6.448 -3.575 -4.032 1.00 94.06 128 LEU A N 1
ATOM 1023 C CA . LEU A 1 128 ? 7.096 -2.271 -3.872 1.00 94.06 128 LEU A CA 1
ATOM 1024 C C . LEU A 1 128 ? 7.120 -1.793 -2.415 1.00 94.06 128 LEU A C 1
ATOM 1026 O O . LEU A 1 128 ? 7.816 -0.823 -2.115 1.00 94.06 128 LEU A O 1
ATOM 1030 N N . MET A 1 129 ? 6.391 -2.455 -1.511 1.00 92.38 129 MET A N 1
ATOM 1031 C CA . MET A 1 129 ? 6.475 -2.178 -0.081 1.00 92.38 129 MET A CA 1
ATOM 1032 C C . MET A 1 129 ? 7.892 -2.490 0.402 1.00 92.38 129 MET A C 1
ATOM 1034 O O . MET A 1 129 ? 8.448 -3.549 0.106 1.00 92.38 129 MET A O 1
ATOM 1038 N N . LYS A 1 130 ? 8.482 -1.579 1.174 1.00 91.50 130 LYS A N 1
ATOM 1039 C CA . LYS A 1 130 ? 9.801 -1.776 1.774 1.00 91.50 130 LYS A CA 1
ATOM 1040 C C . LYS A 1 130 ? 9.665 -2.024 3.267 1.00 91.50 130 LYS A C 1
ATOM 1042 O O . LYS A 1 130 ? 8.824 -1.426 3.932 1.00 91.50 130 LYS A O 1
ATOM 1047 N N . ARG A 1 131 ? 10.548 -2.856 3.823 1.00 90.12 131 ARG A N 1
ATOM 1048 C CA . ARG A 1 131 ? 10.555 -3.152 5.264 1.00 90.12 131 ARG A CA 1
ATOM 1049 C C . ARG A 1 131 ? 10.762 -1.898 6.120 1.00 90.12 131 ARG A C 1
ATOM 1051 O O . ARG A 1 131 ? 10.221 -1.832 7.215 1.00 90.12 131 ARG A O 1
ATOM 1058 N N . GLU A 1 132 ? 11.509 -0.917 5.611 1.00 90.31 132 GLU A N 1
ATOM 1059 C CA . GLU A 1 132 ? 11.753 0.381 6.263 1.00 90.31 132 GLU A CA 1
ATOM 1060 C C . GLU A 1 132 ? 10.473 1.192 6.510 1.00 90.31 132 GLU A C 1
ATOM 1062 O O . GLU A 1 132 ? 10.434 2.005 7.427 1.00 90.31 132 GLU A O 1
ATOM 1067 N N . PHE A 1 133 ? 9.399 0.925 5.759 1.00 89.19 133 PHE A N 1
ATOM 1068 C CA . PHE A 1 133 ? 8.104 1.573 5.963 1.00 89.19 133 PHE A CA 1
ATOM 1069 C C . PHE A 1 133 ? 7.371 1.049 7.206 1.00 89.19 133 PHE A C 1
ATOM 1071 O O . PHE A 1 133 ? 6.443 1.693 7.691 1.00 89.19 133 PHE A O 1
ATOM 1078 N N . LEU A 1 134 ? 7.768 -0.112 7.743 1.00 89.19 134 LEU A N 1
ATOM 1079 C CA . LEU A 1 134 ? 7.069 -0.792 8.832 1.00 89.19 134 LEU A CA 1
ATOM 1080 C C . LEU A 1 134 ? 7.891 -0.738 10.125 1.00 89.19 134 LEU A C 1
ATOM 1082 O O . LEU A 1 134 ? 9.023 -1.222 10.182 1.00 89.19 134 LEU A O 1
ATOM 1086 N N . LYS A 1 135 ? 7.298 -0.259 11.224 1.00 77.81 135 LYS A N 1
ATOM 1087 C CA . LYS A 1 135 ? 7.959 -0.204 12.546 1.00 77.81 135 LYS A CA 1
ATOM 1088 C C . LYS A 1 135 ? 7.948 -1.542 13.313 1.00 77.81 135 LYS A C 1
ATOM 1090 O O . LYS A 1 135 ? 7.707 -1.566 14.514 1.00 77.81 135 LYS A O 1
ATOM 1095 N N . LYS A 1 136 ? 8.243 -2.650 12.615 1.00 64.50 136 LYS A N 1
ATOM 1096 C CA . LYS A 1 136 ? 8.429 -4.023 13.147 1.00 64.50 136 LYS A CA 1
ATOM 1097 C C . LYS A 1 136 ? 7.400 -4.462 14.209 1.00 64.50 136 LYS A C 1
ATOM 1099 O O . LYS A 1 136 ? 7.779 -4.968 15.263 1.00 64.50 136 LYS A O 1
ATOM 1104 N N . LYS A 1 137 ? 6.106 -4.331 13.924 1.00 69.50 137 LYS A N 1
ATOM 1105 C CA . LYS A 1 137 ? 5.049 -4.986 14.710 1.00 69.50 137 LYS A CA 1
ATOM 1106 C C . LYS A 1 137 ? 4.255 -5.940 13.825 1.00 69.50 137 LYS A C 1
ATOM 1108 O O . LYS A 1 137 ? 4.224 -5.779 12.606 1.00 69.50 137 LYS A O 1
ATOM 1113 N N . SER A 1 138 ? 3.672 -6.964 14.434 1.00 76.62 138 SER A N 1
ATOM 1114 C CA . SER A 1 138 ? 2.793 -7.906 13.747 1.00 76.62 138 SER A CA 1
ATOM 1115 C C . SER A 1 138 ? 1.413 -7.291 13.504 1.00 76.62 138 SER A C 1
ATOM 1117 O O . SER A 1 138 ? 0.994 -6.358 14.196 1.00 76.62 138 SER A O 1
ATOM 1119 N N . LYS A 1 139 ? 0.702 -7.828 12.508 1.00 81.56 139 LYS A N 1
ATOM 1120 C CA . LYS A 1 139 ? -0.705 -7.507 12.256 1.00 81.56 139 LYS A CA 1
ATOM 1121 C C . LYS A 1 139 ? -1.541 -7.915 13.483 1.00 81.56 139 LYS A C 1
ATOM 1123 O O . LYS A 1 139 ? -1.437 -9.066 13.909 1.00 81.56 139 LYS A O 1
ATOM 1128 N N . PRO A 1 140 ? -2.374 -7.026 14.052 1.00 79.50 140 PRO A N 1
ATOM 1129 C CA . PRO A 1 140 ? -3.291 -7.410 15.123 1.00 79.50 140 PRO A CA 1
ATOM 1130 C C . PRO A 1 140 ? -4.320 -8.437 14.631 1.00 79.50 140 PRO A C 1
ATOM 1132 O O . PRO A 1 140 ? -4.831 -8.310 13.521 1.00 79.50 140 PRO A O 1
ATOM 1135 N N . GLY A 1 141 ? -4.695 -9.409 15.469 1.00 79.75 141 GLY A N 1
ATOM 1136 C CA . GLY A 1 141 ? -5.699 -10.426 15.111 1.00 79.75 141 GLY A CA 1
ATOM 1137 C C . GLY A 1 141 ? -7.108 -9.873 14.843 1.00 79.75 141 GLY A C 1
ATOM 1138 O O . GLY A 1 141 ? -7.929 -10.549 14.237 1.00 79.75 141 GLY A O 1
ATOM 1139 N N . SER A 1 142 ? -7.395 -8.632 15.250 1.00 85.19 142 SER A N 1
ATOM 1140 C CA . SER A 1 142 ? -8.668 -7.948 14.983 1.00 85.19 142 SER A CA 1
ATOM 1141 C C . SER A 1 142 ? -8.742 -7.272 13.605 1.00 85.19 142 SER A C 1
ATOM 1143 O O . SER A 1 142 ? -9.707 -6.556 13.325 1.00 85.19 142 SER A O 1
ATOM 1145 N N . VAL A 1 143 ? -7.728 -7.469 12.755 1.00 91.50 143 VAL A N 1
ATOM 1146 C CA . VAL A 1 143 ? -7.607 -6.847 11.434 1.00 91.50 143 VAL A CA 1
ATOM 1147 C C . VAL A 1 143 ? -7.735 -7.896 10.333 1.00 91.50 143 VAL A C 1
ATOM 1149 O O . VAL A 1 143 ? -6.884 -8.774 10.196 1.00 91.50 143 VAL A O 1
ATOM 1152 N N . ASN A 1 144 ? -8.749 -7.721 9.489 1.00 92.19 144 ASN A N 1
ATOM 1153 C CA . ASN A 1 144 ? -8.907 -8.430 8.224 1.00 92.19 144 ASN A CA 1
ATOM 1154 C C . ASN A 1 144 ? -8.449 -7.531 7.072 1.00 92.19 144 ASN A C 1
ATOM 1156 O O . ASN A 1 144 ? -8.746 -6.334 7.068 1.00 92.19 144 ASN A O 1
ATOM 1160 N N . ILE A 1 145 ? -7.728 -8.102 6.108 1.00 92.81 145 ILE A N 1
ATOM 1161 C CA . ILE A 1 145 ? -7.243 -7.406 4.912 1.00 92.81 145 ILE A CA 1
ATOM 1162 C C . ILE A 1 145 ? -7.733 -8.192 3.701 1.00 92.81 145 ILE A C 1
ATOM 1164 O O . ILE A 1 145 ? -7.468 -9.382 3.604 1.00 92.81 145 ILE A O 1
ATOM 1168 N N . ASP A 1 146 ? -8.422 -7.506 2.804 1.00 92.19 146 ASP A N 1
ATOM 1169 C CA . ASP A 1 146 ? -8.918 -7.990 1.524 1.00 92.19 146 ASP A CA 1
ATOM 1170 C C . ASP A 1 146 ? -8.203 -7.205 0.414 1.00 92.19 146 ASP A C 1
ATOM 1172 O O . ASP A 1 146 ? -8.292 -5.973 0.354 1.00 92.19 146 ASP A O 1
ATOM 1176 N N . LEU A 1 147 ? -7.429 -7.906 -0.413 1.00 91.00 147 LEU A N 1
ATOM 1177 C CA . LEU A 1 147 ? -6.678 -7.334 -1.527 1.00 91.00 147 LEU A CA 1
ATOM 1178 C C . LEU A 1 147 ? -7.498 -7.488 -2.804 1.00 91.00 147 LEU A C 1
ATOM 1180 O O . LEU A 1 147 ? -7.898 -8.592 -3.159 1.00 91.00 147 LEU A O 1
ATOM 1184 N N . ARG A 1 148 ? -7.725 -6.388 -3.525 1.00 89.00 148 ARG A N 1
ATOM 1185 C CA . ARG A 1 148 ? -8.528 -6.411 -4.754 1.00 89.00 148 ARG A CA 1
ATOM 1186 C C . ARG A 1 148 ? -7.780 -5.823 -5.937 1.00 89.00 148 ARG A C 1
ATOM 1188 O O . ARG A 1 148 ? -7.251 -4.710 -5.878 1.00 89.00 148 ARG A O 1
ATOM 1195 N N . TYR A 1 149 ? -7.816 -6.549 -7.047 1.00 84.56 149 TYR A N 1
ATOM 1196 C CA . TYR A 1 149 ? -7.261 -6.134 -8.330 1.00 84.56 149 TYR A CA 1
ATOM 1197 C C . TYR A 1 149 ? -8.389 -6.098 -9.362 1.00 84.56 149 TYR A C 1
ATOM 1199 O O . TYR A 1 149 ? -8.940 -7.130 -9.737 1.00 84.56 149 TYR A O 1
ATOM 1207 N N . THR A 1 150 ? -8.783 -4.897 -9.782 1.00 82.12 150 THR A N 1
ATOM 1208 C CA . THR A 1 150 ? -9.830 -4.707 -10.797 1.00 82.12 150 THR A CA 1
ATOM 1209 C C . THR A 1 150 ? -9.251 -4.836 -12.204 1.00 82.12 150 THR A C 1
ATOM 1211 O O . THR A 1 150 ? -8.061 -4.598 -12.401 1.00 82.12 150 THR A O 1
ATOM 1214 N N . LYS A 1 151 ? -10.083 -5.164 -13.207 1.00 78.69 151 LYS A N 1
ATOM 1215 C CA . LYS A 1 151 ? -9.616 -5.332 -14.598 1.00 78.69 151 LYS A CA 1
ATOM 1216 C C . LYS A 1 151 ? -8.884 -4.097 -15.123 1.00 78.69 151 LYS A C 1
ATOM 1218 O O . LYS A 1 151 ? -7.803 -4.221 -15.691 1.00 78.69 151 LYS A O 1
ATOM 1223 N N . ASP A 1 152 ? -9.417 -2.921 -14.812 1.00 79.56 152 ASP A N 1
ATOM 1224 C CA . ASP A 1 152 ? -8.907 -1.634 -15.294 1.00 79.56 152 ASP A CA 1
ATOM 1225 C C . ASP A 1 152 ? -7.751 -1.072 -14.449 1.00 79.56 152 ASP A C 1
ATOM 1227 O O . ASP A 1 152 ? -7.314 0.066 -14.639 1.00 79.56 152 ASP A O 1
ATOM 1231 N N . CYS A 1 153 ? -7.239 -1.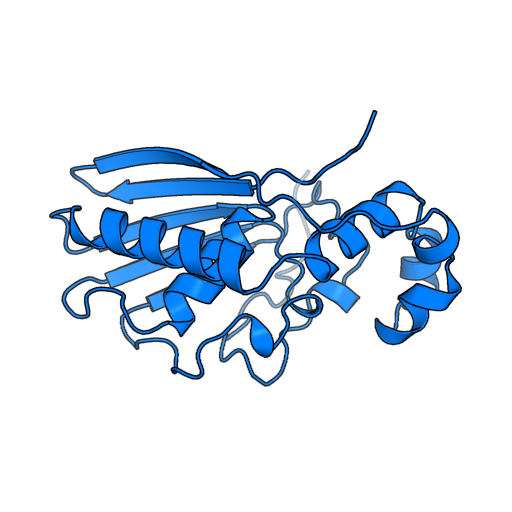848 -13.491 1.00 82.94 153 CYS A N 1
ATOM 1232 C CA . CYS A 1 153 ? -6.108 -1.438 -12.679 1.00 82.94 153 CYS A CA 1
ATOM 1233 C C . CYS A 1 153 ? -4.815 -1.366 -13.507 1.00 82.94 153 CYS A C 1
ATOM 1235 O O . CYS A 1 153 ? -4.470 -2.274 -14.261 1.00 82.94 153 CYS A O 1
ATOM 1237 N N . TRP A 1 154 ? -4.011 -0.324 -13.278 1.00 86.44 154 TRP A N 1
ATOM 1238 C CA . TRP A 1 154 ? -2.687 -0.188 -13.897 1.00 86.44 154 TRP A CA 1
ATOM 1239 C C . TRP A 1 154 ? -1.709 -1.322 -13.529 1.00 86.44 154 TRP A C 1
ATOM 1241 O O . TRP A 1 154 ? -0.694 -1.488 -14.206 1.00 86.44 154 TRP A O 1
ATOM 1251 N N . LEU A 1 155 ? -1.991 -2.074 -12.457 1.00 89.12 155 LEU A N 1
ATOM 1252 C CA . LEU A 1 155 ? -1.202 -3.224 -12.013 1.00 89.12 155 LEU A CA 1
ATOM 1253 C C . LEU A 1 155 ? -1.612 -4.540 -12.658 1.00 89.12 155 LEU A C 1
ATOM 1255 O O . LEU A 1 155 ? -0.786 -5.444 -12.681 1.00 89.12 155 LEU A O 1
ATOM 1259 N N . THR A 1 156 ? -2.818 -4.645 -13.226 1.00 87.88 156 THR A N 1
ATOM 1260 C CA . THR A 1 156 ? -3.302 -5.863 -13.894 1.00 87.88 156 THR A CA 1
ATOM 1261 C C . THR A 1 156 ? -2.263 -6.489 -14.838 1.00 87.88 156 THR A C 1
ATOM 1263 O O . THR A 1 156 ? -2.036 -7.696 -14.737 1.00 87.88 156 THR A O 1
ATOM 1266 N N . PRO A 1 157 ? -1.557 -5.725 -15.703 1.00 89.75 157 PRO A N 1
ATOM 1267 C CA . PRO A 1 157 ? -0.548 -6.296 -16.595 1.00 89.75 157 PRO A CA 1
ATOM 1268 C C . PRO A 1 157 ? 0.836 -6.518 -15.950 1.00 89.75 157 PRO A C 1
ATOM 1270 O O . PRO A 1 157 ? 1.782 -6.818 -16.674 1.00 89.75 157 PRO A O 1
ATOM 1273 N N . LEU A 1 158 ? 0.989 -6.315 -14.636 1.00 91.56 158 LEU A N 1
ATOM 1274 C CA . LEU A 1 158 ? 2.249 -6.343 -13.877 1.00 91.56 158 LEU A CA 1
ATOM 1275 C C . LEU A 1 158 ? 2.124 -7.239 -12.630 1.00 91.56 158 LEU A C 1
ATOM 1277 O O . LEU A 1 158 ? 2.432 -6.819 -11.510 1.00 91.56 158 LEU A O 1
ATOM 1281 N N . GLN A 1 159 ? 1.676 -8.480 -12.822 1.00 90.38 159 GLN A N 1
ATOM 1282 C CA . GLN A 1 159 ? 1.432 -9.473 -11.765 1.00 90.38 159 GLN A CA 1
ATOM 1283 C C . GLN A 1 159 ? 2.629 -9.701 -10.831 1.00 90.38 159 GLN A C 1
ATOM 1285 O O . GLN A 1 159 ? 2.460 -9.953 -9.638 1.00 90.38 159 GLN A O 1
ATOM 1290 N N . SER A 1 160 ? 3.856 -9.547 -11.331 1.00 91.94 160 SER A N 1
ATOM 1291 C CA . SER A 1 160 ? 5.074 -9.586 -10.527 1.00 91.94 160 SER A CA 1
ATOM 1292 C C . SER A 1 160 ? 5.028 -8.597 -9.363 1.00 91.94 160 SER A C 1
ATOM 1294 O O . SER A 1 160 ? 5.648 -8.863 -8.340 1.00 91.94 160 SER A O 1
ATOM 1296 N N . LEU A 1 161 ? 4.305 -7.476 -9.472 1.00 92.94 161 LEU A N 1
ATOM 1297 C CA . LEU A 1 161 ? 4.160 -6.484 -8.401 1.00 92.94 161 LEU A CA 1
ATOM 1298 C C . LEU A 1 161 ? 3.109 -6.844 -7.347 1.00 92.94 161 LEU A C 1
ATOM 1300 O O . LEU A 1 161 ? 3.116 -6.227 -6.279 1.00 92.94 161 LEU A O 1
ATOM 1304 N N . HIS A 1 162 ? 2.242 -7.822 -7.613 1.00 90.50 162 HIS A N 1
ATOM 1305 C CA . HIS A 1 162 ? 1.224 -8.282 -6.661 1.00 90.50 162 HIS A CA 1
ATOM 1306 C C . HIS A 1 162 ? 1.837 -9.146 -5.557 1.00 90.50 162 HIS A C 1
ATOM 1308 O O . HIS A 1 162 ? 1.304 -9.218 -4.458 1.00 90.50 162 HIS A O 1
ATOM 1314 N N . GLN A 1 163 ? 2.992 -9.764 -5.829 1.00 88.00 163 GLN A N 1
ATOM 1315 C CA . GLN A 1 163 ? 3.655 -10.683 -4.907 1.00 88.00 163 GLN A CA 1
ATOM 1316 C C . GLN A 1 163 ? 3.854 -10.056 -3.523 1.00 88.00 163 GLN A C 1
ATOM 1318 O O . GLN A 1 163 ? 4.553 -9.048 -3.378 1.00 88.00 163 GLN A O 1
ATOM 1323 N N . CYS A 1 164 ? 3.280 -10.698 -2.506 1.00 88.44 164 CYS A N 1
ATOM 1324 C CA . CYS A 1 164 ? 3.411 -10.283 -1.118 1.00 88.44 164 CYS A CA 1
ATOM 1325 C C . CYS A 1 164 ? 4.849 -10.540 -0.611 1.00 88.44 164 CYS A C 1
ATOM 1327 O O . CYS A 1 164 ? 5.329 -11.679 -0.638 1.00 88.44 164 CYS A O 1
ATOM 1329 N N . PRO A 1 165 ? 5.585 -9.508 -0.157 1.00 87.94 165 PRO A N 1
ATOM 1330 C CA . PRO A 1 165 ? 6.886 -9.694 0.473 1.00 87.94 165 PRO A CA 1
ATOM 1331 C C . PRO A 1 165 ? 6.788 -10.539 1.748 1.00 87.94 165 PRO A C 1
ATOM 1333 O O . PRO A 1 165 ? 5.901 -10.328 2.563 1.00 87.94 165 PRO A O 1
ATOM 1336 N N . ARG A 1 166 ? 7.783 -11.398 2.009 1.00 86.62 166 ARG A N 1
ATOM 1337 C CA . ARG A 1 166 ? 7.809 -12.312 3.178 1.00 86.62 166 ARG A CA 1
ATOM 1338 C C . ARG A 1 166 ? 7.638 -11.645 4.550 1.00 86.62 166 ARG A C 1
ATOM 1340 O O . ARG A 1 166 ? 7.336 -12.322 5.522 1.00 86.62 166 ARG A O 1
ATOM 1347 N N . PHE A 1 167 ? 7.926 -10.350 4.661 1.00 86.69 167 PHE A N 1
ATOM 1348 C CA . PHE A 1 167 ? 7.783 -9.612 5.918 1.00 86.69 167 PHE A CA 1
ATOM 1349 C C . PHE A 1 167 ? 6.353 -9.102 6.160 1.00 86.69 167 PHE A C 1
ATOM 1351 O O . PHE A 1 167 ? 6.085 -8.574 7.239 1.00 86.69 167 PHE A O 1
ATOM 1358 N N . LEU A 1 168 ? 5.464 -9.214 5.171 1.00 86.62 168 LEU A N 1
ATOM 1359 C CA . LEU A 1 168 ? 4.045 -8.919 5.286 1.00 86.62 168 LEU A CA 1
ATOM 1360 C C . LEU A 1 168 ? 3.285 -10.231 5.495 1.00 86.62 168 LEU A C 1
ATOM 1362 O O . LEU A 1 168 ? 3.203 -11.069 4.607 1.00 86.62 168 LEU A O 1
ATOM 1366 N N . ASP A 1 169 ? 2.719 -10.391 6.686 1.00 81.69 169 ASP A N 1
ATOM 1367 C CA . ASP A 1 169 ? 1.818 -11.499 7.018 1.00 81.69 169 ASP A CA 1
ATOM 1368 C C . ASP A 1 169 ? 0.381 -11.202 6.543 1.00 81.69 169 ASP A C 1
ATOM 1370 O O . ASP A 1 169 ? -0.533 -10.902 7.329 1.00 81.69 169 ASP A O 1
ATOM 1374 N N . ILE A 1 170 ? 0.221 -11.155 5.222 1.00 81.75 170 ILE A N 1
ATOM 1375 C CA . ILE A 1 170 ? -1.063 -10.993 4.538 1.00 81.75 170 ILE A CA 1
ATOM 1376 C C . ILE A 1 170 ? -1.312 -12.295 3.792 1.00 81.75 170 ILE A C 1
ATOM 1378 O O . ILE A 1 170 ? -0.556 -12.631 2.881 1.00 81.75 170 ILE A O 1
ATOM 1382 N N . TYR A 1 171 ? -2.350 -13.019 4.208 1.00 64.19 171 TYR A N 1
ATOM 1383 C CA . TYR A 1 171 ? -2.879 -14.115 3.413 1.00 64.19 171 TYR A CA 1
ATOM 1384 C C . TYR A 1 171 ? -3.554 -13.500 2.198 1.00 64.19 171 TYR A C 1
ATOM 1386 O O . TYR A 1 171 ? -4.509 -12.736 2.329 1.00 64.19 171 TYR A O 1
ATOM 1394 N N . ASP A 1 172 ? -2.975 -13.763 1.036 1.00 57.97 172 ASP A N 1
ATOM 1395 C CA . ASP A 1 172 ? -3.583 -13.425 -0.232 1.00 57.97 172 ASP A CA 1
ATOM 1396 C C . ASP A 1 172 ? -4.474 -14.599 -0.642 1.00 57.97 172 ASP A C 1
ATOM 1398 O O . ASP A 1 172 ? -4.028 -15.524 -1.318 1.00 57.97 172 ASP A O 1
ATOM 1402 N N . ASP A 1 173 ? -5.719 -14.588 -0.162 1.00 46.16 173 ASP A N 1
ATOM 1403 C CA . ASP A 1 173 ? -6.738 -15.548 -0.600 1.00 46.16 173 ASP A CA 1
ATOM 1404 C C . ASP A 1 173 ? -7.217 -15.246 -2.026 1.00 46.16 173 ASP A C 1
ATOM 1406 O O . ASP A 1 173 ? -7.978 -16.035 -2.585 1.00 46.16 173 ASP A O 1
ATOM 1410 N N . SER A 1 174 ? -6.731 -14.162 -2.660 1.00 46.91 174 SER A N 1
ATOM 1411 C CA . SER A 1 174 ? -6.887 -13.963 -4.098 1.00 46.91 174 SER A CA 1
ATOM 1412 C C . SER A 1 174 ? -5.949 -14.907 -4.861 1.00 46.91 174 SER A C 1
ATOM 1414 O O . SER A 1 174 ? -5.058 -14.529 -5.621 1.00 46.91 174 SER A O 1
ATOM 1416 N N . GLN A 1 175 ? -6.228 -16.211 -4.749 1.00 40.31 175 GLN A N 1
ATOM 1417 C CA . GLN A 1 175 ? -6.212 -16.995 -5.973 1.00 40.31 175 GLN A CA 1
ATOM 1418 C C . GLN A 1 175 ? -7.072 -16.209 -6.956 1.00 40.31 175 GLN A C 1
ATOM 1420 O O . GLN A 1 175 ? -8.131 -15.710 -6.583 1.00 40.31 175 GLN A O 1
ATOM 1425 N N . PHE A 1 176 ? -6.556 -15.982 -8.159 1.00 44.00 176 PHE A N 1
ATOM 1426 C CA . PHE A 1 176 ? -7.320 -15.405 -9.251 1.00 44.00 176 PHE A CA 1
ATOM 1427 C C . PHE A 1 176 ? -8.545 -16.302 -9.462 1.00 44.00 176 PHE A C 1
ATOM 1429 O O . PHE A 1 176 ? -8.487 -17.225 -10.270 1.00 44.00 176 PHE A O 1
ATOM 1436 N N . ASP A 1 177 ? -9.609 -16.084 -8.687 1.00 38.38 177 ASP A N 1
ATOM 1437 C CA . ASP A 1 177 ? -10.861 -16.802 -8.797 1.00 38.38 177 ASP A CA 1
ATOM 1438 C C . ASP A 1 177 ? -11.311 -16.559 -10.224 1.00 38.38 177 ASP A C 1
ATOM 1440 O O . ASP A 1 177 ? -11.559 -15.423 -10.631 1.00 38.38 177 ASP A O 1
ATOM 1444 N N . ASN A 1 178 ? -11.226 -17.645 -10.989 1.00 35.84 178 ASN A N 1
ATOM 1445 C CA . ASN A 1 178 ? -11.710 -17.852 -12.336 1.00 35.84 178 ASN A CA 1
ATOM 1446 C C . ASN A 1 178 ? -12.114 -16.562 -13.048 1.00 35.84 178 ASN A C 1
ATOM 1448 O O . ASN A 1 178 ? -13.257 -16.114 -12.985 1.00 35.84 178 ASN A O 1
ATOM 1452 N N . TRP A 1 179 ? -11.191 -16.029 -13.845 1.00 45.47 179 TRP A N 1
ATOM 1453 C CA . TRP A 1 179 ? -11.556 -15.187 -14.981 1.00 45.47 179 TRP A CA 1
ATOM 1454 C C . TRP A 1 179 ? -12.143 -16.073 -16.084 1.00 45.47 179 TRP A C 1
ATOM 1456 O O . TRP A 1 179 ? -11.628 -16.144 -17.195 1.00 45.47 179 TRP A O 1
ATOM 1466 N N . VAL A 1 180 ? -13.205 -16.788 -15.729 1.00 41.16 180 VAL A N 1
ATOM 1467 C CA . VAL A 1 180 ? -14.101 -17.493 -16.625 1.00 41.16 180 VAL A CA 1
ATOM 1468 C C . VAL A 1 180 ? -15.481 -16.929 -16.305 1.00 41.16 180 VAL A C 1
ATOM 1470 O O . VAL A 1 180 ? -15.985 -17.082 -15.198 1.00 41.16 180 VAL A O 1
ATOM 1473 N N . ASP A 1 181 ? -16.010 -16.224 -17.300 1.00 38.47 181 ASP A N 1
ATOM 1474 C CA . ASP A 1 181 ? -17.390 -15.767 -17.463 1.00 38.47 181 ASP A CA 1
ATOM 1475 C C . ASP A 1 181 ? -17.885 -14.577 -16.624 1.00 38.47 181 ASP A C 1
ATOM 1477 O O . ASP A 1 181 ? -18.316 -14.704 -15.483 1.00 38.47 181 ASP A O 1
ATOM 1481 N N . ALA A 1 182 ? -17.938 -13.407 -17.277 1.00 31.08 182 ALA A N 1
ATOM 1482 C CA . ALA A 1 182 ? -19.198 -12.679 -17.471 1.00 31.08 182 ALA A CA 1
ATOM 1483 C C . ALA A 1 182 ? -19.010 -11.471 -18.416 1.00 31.08 182 ALA A C 1
ATOM 1485 O O . ALA A 1 182 ? -18.238 -10.559 -18.103 1.00 31.08 182 ALA A O 1
ATOM 1486 N N . ALA A 1 183 ? -19.820 -11.488 -19.486 1.00 32.56 183 ALA A N 1
ATOM 1487 C CA . ALA A 1 183 ? -20.079 -10.494 -20.541 1.00 32.56 183 ALA A CA 1
ATOM 1488 C C . ALA A 1 183 ? -19.129 -10.487 -21.750 1.00 32.56 183 ALA A C 1
ATOM 1490 O O . ALA A 1 183 ? -18.029 -9.899 -21.665 1.00 32.56 183 ALA A O 1
#

pLDDT: mean 84.77, std 14.77, range [31.08, 95.88]

Sequence (183 aa):
MSAFVKGTIEFISSDHHSKYSYKLTPREHEMADTLMVNFKKYGFNPDEKKTLCQTSRKNILSFTNLEADDLYTQAMALVRRAKRINSKKVEIKAEGQGAFICLVAIYSGELPPNKQYFFTLNSVPLKLMKREFLKKKSKPGSVNIDLRYTKDCWLTPLQSLHQCPRFLDIYDDSQFDNWVDAA

Foldseek 3Di:
DQPEFKKKKWKDDPQDTDIDTDDFDFPDDDPVCLDPVVCVVLVDDPQLSVLSDSNVSSLLSNLLRGDLVVLLVLLVVVQVVLVPDPDLEMEMEMERSRLSSVQQNQLQPSHDLSHAYEYEYEQALQQSDDPSSGPPHAGRPSYHYHYDYDPPHSCNSPVSSVDHPPSHPHPHPPPVPDPPDDD

Secondary structure (DSSP, 8-state):
------EEEEEEETTEEEEEEE---PPP--GGGGSGGGGGGG---HHHHHH--HHHHHHHHHHHT--HHHHHHHHHHHHHHHHH---SEEEEEEETHHHHHHHHHHTTT-S-TTSEEEEEEES--GGG--GGGS-S-PPPTTEEEEEE--TT-TTTT-GGGTPPPTT----------------